Protein 3G27 (pdb70)

Organism: Escherichia coli (strain K12) (NCBI:txid83333)

B-factor: mean 36.08, std 10.78, range [21.59, 74.59]

Radius of gyration: 11.47 Å; Cα contacts (8 Å, |Δi|>4): 151; chains: 1; bounding box: 21×34×25 Å

CATH classification: 3.30.50.20

Foldseek 3Di:
DQVQQLPFFQLCDDPQAPRGSNQWGFAAQPVDDSLRTATHGPRLSCCQVPVDPPDDNVSSNVSGNSSVVRVVVCVVVVVD

Secondary structure (DSSP, 8-state):
--TTTTSPPS---TTT----GGG-EEEE-----SSSEEEE-HHHHHHHTTSS-SS-HHHHHHHHHH--HHHHHHHHTT--

Solvent-accessible surface area: 4546 Å² total

Nearest PDB structures (foldseek):
  3g27-assembly1_A-2  TM=1.013E+00  e=1.395E-16  Escherichia coli K-12
  8fmf-assembly1_D  TM=4.614E-01  e=8.093E-01  Pseudomonas syringae
  8fmh-assembly1_D  TM=3.405E-01  e=1.888E+00  Pseudomonas syringae

InterPro domains:
  IPR010774 Putative nuclease YbcO [PF07102] (3-93)

Sequence (80 aa):
RKAARGRECQVRRIPGVCNGNPETSVLAHIRKPPDLIATIACSACHDEIDRRTHFVDAGYAKECALEGARTQVIWLKEGVI

Structure (mmCIF, N/CA/C/O backbone):
data_3G27
#
_entry.id   3G27
#
_cell.length_a   71.311
_cell.length_b   71.311
_cell.length_c   32.333
_cell.angle_alpha   90.000
_cell.angle_beta   90.000
_cell.angle_gamma   120.000
#
_symmetry.space_group_name_H-M   'P 31 2 1'
#
loop_
_entity.id
_entity.type
_entity.pdbx_description
1 polymer '82 prophage-derived uncharacterized protein ybcO'
2 non-polymer 'ZINC ION'
3 non-polymer 'CALCIUM ION'
4 non-polymer 1,2-ETHANEDIOL
5 water water
#
loop_
_atom_site.group_PDB
_atom_site.id
_atom_site.type_symbol
_atom_site.label_atom_id
_atom_site.label_alt_id
_atom_site.label_comp_id
_atom_site.label_asym_id
_atom_site.label_entity_id
_atom_site.label_seq_id
_atom_site.pdbx_PDB_ins_code
_atom_site.Cartn_x
_atom_site.Cartn_y
_atom_site.Cartn_z
_atom_site.occupancy
_atom_site.B_iso_or_equiv
_atom_site.auth_seq_id
_atom_site.auth_comp_id
_atom_site.auth_asym_id
_atom_site.auth_atom_id
_atom_site.pdbx_PDB_model_num
ATOM 1 N N . ARG A 1 5 ? -2.733 16.637 3.663 1.00 57.37 5 ARG A N 1
ATOM 2 C CA . ARG A 1 5 ? -1.548 17.485 4.015 1.00 56.78 5 ARG A CA 1
ATOM 3 C C . ARG A 1 5 ? -2.023 18.953 4.162 1.00 56.12 5 ARG A C 1
ATOM 4 O O . ARG A 1 5 ? -1.478 19.712 4.980 1.00 56.11 5 ARG A O 1
ATOM 6 N N . LYS A 1 6 ? -3.063 19.327 3.414 1.00 54.69 6 LYS A N 1
ATOM 7 C CA . LYS A 1 6 ? -3.698 20.627 3.598 1.00 53.93 6 LYS A CA 1
ATOM 8 C C . LYS A 1 6 ? -4.259 20.776 5.017 1.00 53.21 6 LYS A C 1
ATOM 9 O O . LYS A 1 6 ? -4.582 21.890 5.414 1.00 53.25 6 LYS A O 1
ATOM 15 N N . ALA A 1 7 ? -4.359 19.674 5.778 1.00 52.41 7 ALA A N 1
ATOM 16 C CA . ALA A 1 7 ? -4.459 19.734 7.262 1.00 51.65 7 ALA A CA 1
ATOM 17 C C . ALA A 1 7 ? -3.084 20.015 7.965 1.00 50.92 7 ALA A C 1
ATOM 18 O O . ALA A 1 7 ? -2.574 19.194 8.745 1.00 51.09 7 ALA A O 1
ATOM 20 N N . ALA A 1 8 ? -2.494 21.162 7.597 1.00 49.02 8 ALA A N 1
ATOM 21 C CA . ALA A 1 8 ? -1.439 21.875 8.322 1.00 47.69 8 ALA A CA 1
ATOM 22 C C . ALA A 1 8 ? -2.066 23.082 9.025 1.00 46.31 8 ALA A C 1
ATOM 23 O O . ALA A 1 8 ? -1.374 23.864 9.668 1.00 45.92 8 ALA A O 1
ATOM 25 N N . ARG A 1 9 ? -3.383 23.236 8.877 1.00 44.97 9 ARG A N 1
ATOM 26 C CA . ARG A 1 9 ? -4.114 24.332 9.481 1.00 44.25 9 ARG A CA 1
ATOM 27 C C . ARG A 1 9 ? -3.943 24.251 10.998 1.00 43.43 9 ARG A C 1
ATOM 28 O O . ARG A 1 9 ? -4.002 23.163 11.568 1.00 43.17 9 ARG A O 1
ATOM 30 N N . GLY A 1 10 ? -3.665 25.390 11.642 1.00 42.64 10 GLY A N 1
ATOM 31 C CA . GLY A 1 10 ? -3.519 25.421 13.105 1.00 42.12 10 GLY A CA 1
ATOM 32 C C . GLY A 1 10 ? -2.199 24.902 13.653 1.00 41.25 10 GLY A C 1
ATOM 33 O O . GLY A 1 10 ? -2.019 24.778 14.877 1.00 41.13 10 GLY A O 1
ATOM 34 N N . ARG A 1 11 ? -1.277 24.589 12.757 1.00 40.20 11 ARG A N 1
ATOM 35 C CA . ARG A 1 11 ? 0.070 24.266 13.154 1.00 39.85 11 ARG A CA 1
ATOM 36 C C . ARG A 1 11 ? 0.921 25.523 13.126 1.00 38.82 11 ARG A C 1
ATOM 37 O O . ARG A 1 11 ? 0.591 26.522 12.492 1.00 38.53 11 ARG A O 1
ATOM 45 N N . GLU A 1 12 ? 2.064 25.421 13.773 1.00 38.04 12 GLU A N 1
ATOM 46 C CA . GLU A 1 12 ? 3.060 26.475 13.791 1.00 38.29 12 GLU A CA 1
ATOM 47 C C . GLU A 1 12 ? 3.684 26.780 12.424 1.00 36.36 12 GLU A C 1
ATOM 48 O O . GLU A 1 12 ? 4.025 25.873 11.665 1.00 35.38 12 GLU A O 1
ATOM 54 N N . CYS A 1 13 ? 3.868 28.072 12.137 1.00 34.45 13 CYS A N 1
ATOM 55 C CA . CYS A 1 13 ? 4.522 28.512 10.907 1.00 32.66 13 CYS A CA 1
ATOM 56 C C . CYS A 1 13 ? 5.931 27.961 10.877 1.00 32.16 13 CYS A C 1
ATOM 57 O O . CYS A 1 13 ? 6.656 28.078 11.851 1.00 30.96 13 CYS A O 1
ATOM 60 N N . GLN A 1 14 ? 6.305 27.351 9.754 1.00 31.93 14 GLN A N 1
ATOM 61 C CA . GLN A 1 14 ? 7.662 26.852 9.549 1.00 31.42 14 GLN A CA 1
ATOM 62 C C . GLN A 1 14 ? 8.525 27.794 8.720 1.00 30.93 14 GLN A C 1
ATOM 63 O O . GLN A 1 14 ? 9.702 27.527 8.551 1.00 29.57 14 GLN A O 1
ATOM 69 N N . VAL A 1 15 ? 7.949 28.894 8.222 1.00 31.31 15 VAL A N 1
ATOM 70 C CA . VAL A 1 15 ? 8.686 29.847 7.359 1.00 31.58 15 VAL A CA 1
ATOM 71 C C . VAL A 1 15 ? 9.382 30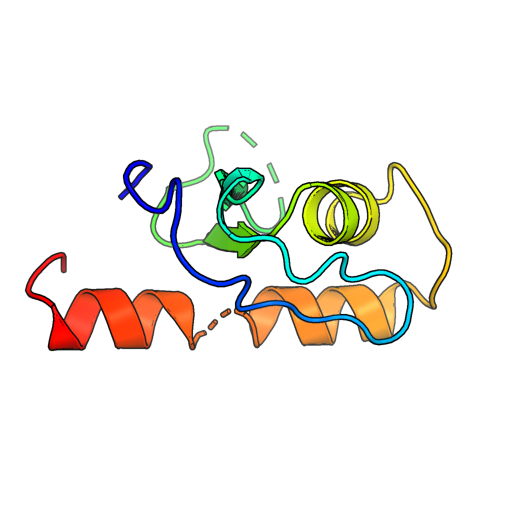.864 8.264 1.00 32.35 15 VAL A C 1
ATOM 72 O O . VAL A 1 15 ? 10.583 31.092 8.160 1.00 33.07 15 VAL A O 1
ATOM 76 N N A ARG A 1 16 ? 8.602 31.486 9.141 0.50 32.30 16 ARG A N 1
ATOM 77 N N B ARG A 1 16 ? 8.597 31.489 9.134 0.50 32.26 16 ARG A N 1
ATOM 78 C CA A ARG A 1 16 ? 9.126 32.364 10.188 0.50 32.95 16 ARG A CA 1
ATOM 79 C CA B ARG A 1 16 ? 9.107 32.380 10.175 0.50 32.88 16 ARG A CA 1
ATOM 80 C C A ARG A 1 16 ? 10.08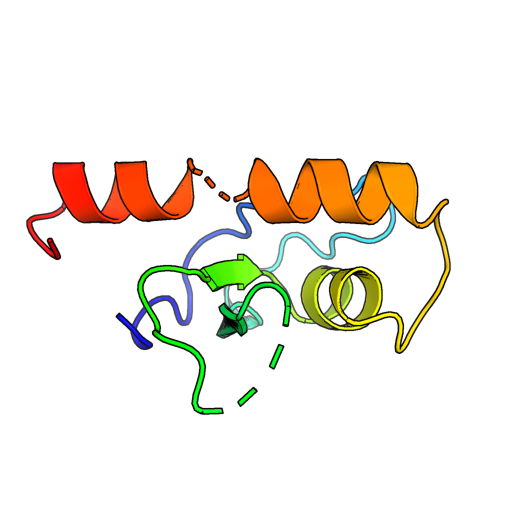6 33.457 9.708 0.50 32.78 16 ARG A C 1
ATOM 81 C C B ARG A 1 16 ? 10.086 33.455 9.703 0.50 32.75 16 ARG A C 1
ATOM 82 O O A ARG A 1 16 ? 11.183 33.599 10.256 0.50 32.80 16 ARG A O 1
ATOM 83 O O B ARG A 1 16 ? 11.185 33.586 10.251 0.50 32.76 16 ARG A O 1
ATOM 98 N N . ILE A 1 17 ? 9.672 34.244 8.713 1.00 32.48 17 ILE A N 1
ATOM 99 C CA . ILE A 1 17 ? 10.460 35.391 8.287 1.00 31.95 17 ILE A CA 1
ATOM 100 C C . ILE A 1 17 ? 10.415 36.403 9.433 1.00 31.07 17 ILE A C 1
ATOM 101 O O . ILE A 1 17 ? 9.326 36.815 9.882 1.00 31.87 17 ILE A O 1
ATOM 106 N N . PRO A 1 18 ? 11.583 36.806 9.933 1.00 30.42 18 PRO A N 1
ATOM 107 C CA . PRO A 1 18 ? 11.536 37.754 11.031 1.00 30.14 18 PRO A CA 1
ATOM 108 C C . PRO A 1 18 ? 10.742 39.009 10.708 1.00 29.70 18 PRO A C 1
ATOM 109 O O . PRO A 1 18 ? 10.820 39.516 9.607 1.00 29.27 18 PRO A O 1
ATOM 113 N N . GLY A 1 19 ? 9.973 39.490 11.681 1.00 29.06 19 GLY A N 1
ATOM 114 C CA . GLY A 1 19 ? 9.192 40.705 11.520 1.00 28.83 19 GLY A CA 1
ATOM 115 C C . GLY A 1 19 ? 7.890 40.383 10.836 1.00 28.75 19 GLY A C 1
ATOM 116 O O . GLY A 1 19 ? 6.804 40.572 11.405 1.00 28.83 19 GLY A O 1
ATOM 117 N N . VAL A 1 20 ? 8.016 39.858 9.626 1.00 28.56 20 VAL A N 1
ATOM 118 C CA . VAL A 1 20 ? 6.877 39.472 8.808 1.00 28.78 20 VAL A CA 1
ATOM 119 C C . VAL A 1 20 ? 5.959 38.425 9.483 1.00 28.84 20 VAL A C 1
ATOM 120 O O . VAL A 1 20 ? 4.725 38.553 9.477 1.00 30.41 20 VAL A O 1
ATOM 124 N N . CYS A 1 21 ? 6.559 37.402 10.065 1.00 28.61 21 CYS A N 1
ATOM 125 C CA . CYS A 1 21 ? 5.802 36.353 10.719 1.00 28.75 21 CYS A CA 1
ATOM 126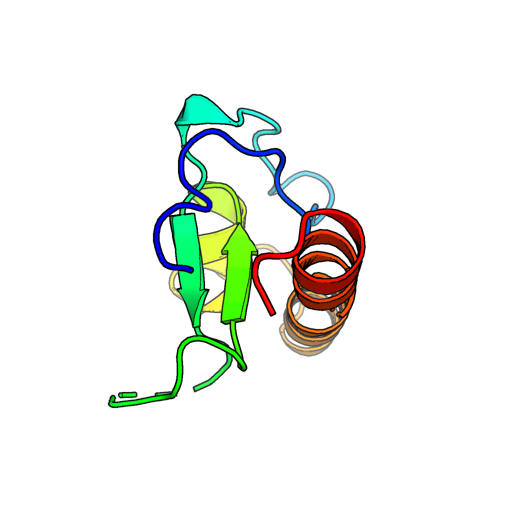 C C . CYS A 1 21 ? 4.874 36.950 11.741 1.00 28.41 21 CYS A C 1
ATOM 127 O O . CYS A 1 21 ? 5.267 37.846 12.500 1.00 29.37 21 CYS A O 1
ATOM 130 N N . ASN A 1 22 ? 3.649 36.448 11.788 1.00 28.47 22 ASN A N 1
ATOM 131 C CA . ASN A 1 22 ? 2.765 36.797 12.875 1.00 28.62 22 ASN A CA 1
ATOM 132 C C . ASN A 1 22 ? 2.827 35.803 14.058 1.00 29.35 22 ASN A C 1
ATOM 133 O O . ASN A 1 22 ? 2.337 36.082 15.124 1.00 29.28 22 ASN A O 1
ATOM 138 N N . GLY A 1 23 ? 3.423 34.637 13.854 1.00 29.84 23 GLY A N 1
ATOM 139 C CA . GLY A 1 23 ? 3.553 33.639 14.905 1.00 30.36 23 GLY A CA 1
ATOM 140 C C . GLY A 1 23 ? 2.258 33.041 15.434 1.00 30.38 23 GLY A C 1
ATOM 141 O O . GLY A 1 23 ? 2.248 32.449 16.527 1.00 30.79 23 GLY A O 1
ATOM 142 N N . ASN A 1 24 ? 1.173 33.189 14.685 1.00 30.22 24 ASN A N 1
ATOM 143 C CA . ASN A 1 24 ? -0.138 32.797 15.154 1.00 30.29 24 ASN A CA 1
ATOM 144 C C . ASN A 1 24 ? -0.603 31.573 14.367 1.00 30.76 24 ASN A C 1
ATOM 145 O O . ASN A 1 24 ? -1.059 31.681 13.231 1.00 30.57 24 ASN A O 1
ATOM 150 N N . PRO A 1 25 ? -0.487 30.394 14.982 1.00 31.71 25 PRO A N 1
ATOM 151 C CA . PRO A 1 25 ? -0.802 29.159 14.283 1.00 32.25 25 PRO A CA 1
ATOM 152 C C . PRO A 1 25 ? -2.248 29.061 13.802 1.00 32.23 25 PRO A C 1
ATOM 153 O O . PRO A 1 25 ? -2.512 28.337 12.874 1.00 33.80 25 PRO A O 1
ATOM 157 N N . GLU A 1 26 ? -3.172 29.785 14.399 1.00 32.28 26 GLU A N 1
ATOM 158 C CA . GLU A 1 26 ? -4.529 29.812 13.882 1.00 32.78 26 GLU A CA 1
ATOM 159 C C . GLU A 1 26 ? -4.570 30.291 12.429 1.00 32.17 26 GLU A C 1
ATOM 160 O O . GLU A 1 26 ? -5.504 29.974 11.708 1.00 32.11 26 GLU A O 1
ATOM 166 N N . THR A 1 27 ? -3.590 31.080 11.995 1.00 31.70 27 THR A N 1
ATOM 167 C CA . THR A 1 27 ? -3.634 31.618 10.632 1.00 31.01 27 THR A CA 1
ATOM 168 C C . THR A 1 27 ? -2.909 30.699 9.635 1.00 31.74 27 THR A C 1
ATOM 169 O O . THR A 1 27 ? -2.850 31.015 8.450 1.00 31.65 27 THR A O 1
ATOM 173 N N . SER A 1 28 ? -2.375 29.562 10.104 1.00 31.67 28 SER A N 1
ATOM 174 C CA . SER A 1 28 ? -1.467 28.768 9.279 1.00 32.04 28 SER A CA 1
ATOM 175 C C . SER A 1 28 ? -2.213 28.057 8.208 1.00 31.76 28 SER A C 1
ATOM 176 O O . SER A 1 28 ? -3.304 27.556 8.461 1.00 31.59 28 SER A O 1
ATOM 179 N N . VAL A 1 29 ? -1.617 27.995 7.019 1.00 31.30 29 VAL A N 1
ATOM 180 C CA . VAL A 1 29 ? -2.151 27.163 5.940 1.00 30.96 29 VAL A CA 1
ATOM 181 C C . VAL A 1 29 ? -1.016 26.399 5.251 1.00 31.06 29 VAL A C 1
ATOM 182 O O . VAL A 1 29 ? 0.155 26.682 5.475 1.00 31.79 29 VAL A O 1
ATOM 186 N N . LEU A 1 30 ? -1.374 25.452 4.393 1.00 30.65 30 LEU A N 1
ATOM 187 C CA . LEU A 1 30 ? -0.402 24.803 3.519 1.00 31.18 30 LEU A CA 1
ATOM 188 C C . LEU A 1 30 ? -0.133 25.720 2.311 1.00 32.05 30 LEU A C 1
ATOM 189 O O . LEU A 1 30 ? -0.973 25.856 1.447 1.00 32.43 30 LEU A O 1
ATOM 194 N N . ALA A 1 31 ? 1.035 26.362 2.287 1.00 32.82 31 ALA A N 1
ATOM 195 C CA . ALA A 1 31 ? 1.390 27.322 1.273 1.00 33.35 31 ALA A CA 1
ATOM 196 C C . ALA A 1 31 ? 2.304 26.625 0.256 1.00 34.91 31 ALA A C 1
ATOM 197 O O . ALA A 1 31 ? 3.421 26.244 0.582 1.00 34.90 31 ALA A O 1
ATOM 199 N N . HIS A 1 32 ? 1.824 26.475 -0.976 1.00 36.14 32 HIS A N 1
ATOM 200 C CA 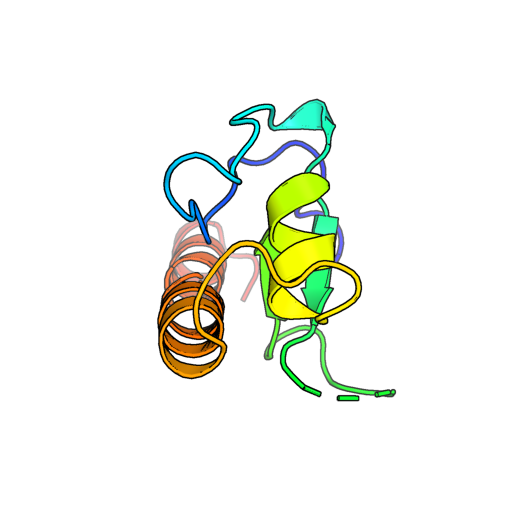. HIS A 1 32 ? 2.591 25.845 -2.029 1.00 37.23 32 HIS A CA 1
ATOM 201 C C . HIS A 1 32 ? 3.802 26.658 -2.444 1.00 37.90 32 HIS A C 1
ATOM 202 O O . HIS A 1 32 ? 3.735 27.878 -2.557 1.00 37.43 32 HIS A O 1
ATOM 209 N N . ILE A 1 33 ? 4.908 25.964 -2.678 1.00 39.12 33 ILE A N 1
ATOM 210 C CA . ILE A 1 33 ? 6.123 26.591 -3.139 1.00 40.29 33 ILE A CA 1
ATOM 211 C C . ILE A 1 33 ? 6.039 26.646 -4.662 1.00 42.04 33 ILE A C 1
ATOM 212 O O . ILE A 1 33 ? 5.699 25.657 -5.302 1.00 41.25 33 ILE A O 1
ATOM 217 N N . ARG A 1 34 ? 6.387 27.794 -5.227 1.00 44.59 34 ARG A N 1
ATOM 218 C CA . ARG A 1 34 ? 6.200 28.072 -6.666 1.00 46.76 34 ARG A CA 1
ATOM 219 C C . ARG A 1 34 ? 7.479 27.849 -7.509 1.00 47.18 34 ARG A C 1
ATOM 220 O O . ARG A 1 34 ? 8.554 28.400 -7.231 1.00 48.29 34 ARG A O 1
ATOM 228 N N . LYS A 1 44 ? -1.497 23.807 -10.702 1.00 48.67 44 LYS A N 1
ATOM 229 C CA . LYS A 1 44 ? -1.852 22.704 -9.804 1.00 48.42 44 LYS A CA 1
ATOM 230 C C . LYS A 1 44 ? -0.621 22.034 -9.141 1.00 48.13 44 LYS A C 1
ATOM 231 O O . LYS A 1 44 ? -0.387 20.833 -9.354 1.00 48.87 44 LYS A O 1
ATOM 233 N N . PRO A 1 45 ? 0.166 22.786 -8.328 1.00 47.32 45 PRO A N 1
ATOM 234 C CA . PRO A 1 45 ? 1.376 22.165 -7.764 1.00 46.47 45 PRO A CA 1
ATOM 235 C C . PRO A 1 45 ? 1.083 21.227 -6.582 1.00 45.23 45 PRO A C 1
ATOM 236 O O . PRO A 1 45 ? 0.076 21.410 -5.864 1.00 45.13 45 PRO A O 1
ATOM 240 N N . PRO A 1 46 ? 1.964 20.233 -6.377 1.00 43.40 46 PRO A N 1
ATOM 241 C CA . PRO A 1 46 ? 1.695 19.173 -5.413 1.00 42.43 46 PRO A CA 1
ATOM 242 C C . PRO A 1 46 ? 1.839 19.682 -3.987 1.00 41.07 46 PRO A C 1
ATOM 243 O O . PRO A 1 46 ? 2.614 20.598 -3.754 1.00 40.87 46 PRO A O 1
ATOM 247 N N . ASP A 1 47 ? 1.065 19.105 -3.066 1.00 40.04 47 ASP A N 1
ATOM 248 C CA . ASP A 1 47 ? 1.017 19.527 -1.649 1.00 39.20 47 ASP A CA 1
ATOM 249 C C . ASP A 1 47 ? 2.288 19.171 -0.876 1.00 38.18 47 ASP A C 1
ATOM 250 O O . ASP A 1 47 ? 2.564 19.769 0.171 1.00 38.86 47 ASP A O 1
ATOM 255 N N . LEU A 1 48 ? 3.031 18.178 -1.374 1.00 36.49 48 LEU A N 1
ATOM 256 C CA . LEU A 1 48 ? 4.357 17.856 -0.867 1.00 34.97 48 LEU A CA 1
ATOM 257 C C . LEU A 1 48 ? 5.258 19.083 -0.980 1.00 33.65 48 LEU A C 1
ATOM 258 O O . LEU A 1 48 ? 5.958 19.430 -0.042 1.00 33.53 48 LEU A O 1
ATOM 263 N N . ILE A 1 49 ? 5.200 19.751 -2.125 1.00 32.39 49 ILE A N 1
ATOM 264 C CA . ILE A 1 49 ? 6.050 20.900 -2.410 1.00 31.59 49 ILE A CA 1
ATOM 265 C C . ILE A 1 49 ? 5.368 22.162 -1.858 1.00 31.05 49 ILE A C 1
ATOM 266 O O . ILE A 1 49 ? 4.964 23.071 -2.586 1.00 30.19 49 ILE A O 1
ATOM 271 N N . ALA A 1 50 ? 5.255 22.183 -0.536 1.00 30.84 50 ALA A N 1
ATOM 272 C CA . ALA A 1 50 ? 4.521 23.217 0.190 1.00 30.96 50 ALA A CA 1
ATOM 273 C C . ALA A 1 50 ? 5.067 23.307 1.623 1.00 30.61 50 ALA A C 1
ATOM 274 O O . ALA A 1 50 ? 5.725 22.374 2.107 1.00 30.50 50 ALA A O 1
ATOM 276 N N . THR A 1 51 ? 4.814 24.448 2.259 1.00 30.24 51 THR A N 1
ATOM 277 C CA . THR A 1 51 ? 5.167 24.687 3.658 1.00 29.82 51 THR A CA 1
ATOM 278 C C . THR A 1 51 ? 3.959 25.176 4.448 1.00 29.47 51 THR A C 1
ATOM 279 O O . THR A 1 51 ? 3.067 25.799 3.897 1.00 29.49 51 THR A O 1
ATOM 283 N N . ILE A 1 52 ? 3.946 24.866 5.750 1.00 29.38 52 ILE A N 1
ATOM 284 C CA . ILE A 1 52 ? 3.018 25.458 6.712 1.00 28.48 52 ILE A CA 1
ATOM 285 C C . ILE A 1 52 ? 3.495 26.898 6.829 1.00 27.90 52 ILE A C 1
ATOM 286 O O . ILE A 1 52 ? 4.685 27.148 7.052 1.00 26.57 52 ILE A O 1
ATOM 291 N N . ALA A 1 53 ? 2.585 27.839 6.667 1.00 27.73 53 ALA A N 1
ATOM 292 C CA . ALA A 1 53 ? 2.939 29.237 6.716 1.00 27.96 53 ALA A CA 1
ATOM 293 C C . ALA A 1 53 ? 1.772 29.969 7.339 1.00 28.02 53 ALA A C 1
ATOM 294 O O . ALA A 1 53 ? 0.631 29.668 7.022 1.00 27.94 53 ALA A O 1
ATOM 296 N N . CYS A 1 54 ? 2.069 30.904 8.241 1.00 28.61 54 CYS A N 1
ATOM 297 C CA . CYS A 1 54 ? 1.086 31.854 8.768 1.00 28.85 54 CYS A CA 1
ATOM 298 C C . CYS A 1 54 ? 0.686 32.802 7.667 1.00 28.81 54 CYS A C 1
ATOM 299 O O . CYS A 1 54 ? 1.358 32.875 6.652 1.00 30.11 54 CYS A O 1
ATOM 302 N N . SER A 1 55 ? -0.408 33.533 7.875 1.00 28.56 55 SER A N 1
ATOM 303 C CA . SER A 1 55 ? -1.001 34.338 6.831 1.00 27.97 55 SER A CA 1
ATOM 304 C C . SER A 1 55 ? -0.028 35.363 6.250 1.00 28.05 55 SER A C 1
ATOM 305 O O . SER A 1 55 ? 0.000 35.599 5.042 1.00 27.94 55 SER A O 1
ATOM 308 N N . ALA A 1 56 ? 0.786 35.935 7.126 1.00 27.84 56 ALA A N 1
ATOM 309 C CA . ALA A 1 56 ? 1.768 36.956 6.766 1.00 28.35 56 ALA A CA 1
ATOM 310 C C . ALA A 1 56 ? 2.908 36.395 5.949 1.00 28.27 56 ALA A C 1
ATOM 311 O O . ALA A 1 56 ? 3.310 36.941 4.933 1.00 27.70 56 ALA A O 1
ATOM 313 N N . CYS A 1 57 ? 3.461 35.298 6.422 1.00 29.42 57 CYS A N 1
ATOM 314 C CA . CYS A 1 57 ? 4.564 34.658 5.698 1.00 29.68 57 CYS A CA 1
ATOM 315 C C . CYS A 1 57 ? 4.090 34.128 4.356 1.00 29.34 57 CYS A C 1
ATOM 316 O O . CYS A 1 57 ? 4.787 34.207 3.371 1.00 29.54 57 CYS A O 1
ATOM 319 N N . HIS A 1 58 ? 2.862 33.620 4.305 1.00 29.33 58 HIS A N 1
ATOM 320 C CA . HIS A 1 58 ? 2.301 33.156 3.062 1.00 28.28 58 HIS A CA 1
ATOM 321 C C . HIS A 1 58 ? 2.251 34.293 2.036 1.00 27.83 58 HIS A C 1
ATOM 322 O O . HIS A 1 58 ? 2.702 34.137 0.918 1.00 28.00 58 HIS A O 1
ATOM 329 N N . ASP A 1 59 ? 1.705 35.446 2.411 1.00 26.98 59 ASP A N 1
ATOM 330 C CA . ASP A 1 59 ? 1.621 36.582 1.486 1.00 26.39 59 ASP A CA 1
ATOM 331 C C . ASP A 1 59 ? 3.001 37.038 1.016 1.00 25.90 59 ASP A C 1
ATOM 332 O O . ASP A 1 59 ? 3.183 37.364 -0.135 1.00 26.30 59 ASP A O 1
ATOM 337 N N . GLU A 1 60 ? 3.978 36.984 1.897 1.00 26.57 60 GLU A N 1
ATOM 338 C CA . GLU A 1 60 ? 5.371 37.373 1.573 1.00 26.24 60 GLU A CA 1
ATOM 339 C C . GLU A 1 60 ? 6.069 36.384 0.676 1.00 26.61 60 GLU A C 1
ATOM 340 O O . GLU A 1 60 ? 6.734 36.785 -0.279 1.00 27.12 60 GLU A O 1
ATOM 346 N N . ILE A 1 61 ? 5.939 35.094 0.958 1.00 27.24 61 ILE A N 1
ATOM 347 C CA . ILE A 1 61 ? 6.620 34.109 0.126 1.00 27.75 61 ILE A CA 1
ATOM 348 C C . ILE A 1 61 ? 6.007 34.080 -1.280 1.00 28.03 61 ILE A C 1
ATOM 349 O O . ILE A 1 61 ? 6.707 33.792 -2.240 1.00 27.69 61 ILE A O 1
ATOM 354 N N . ASP A 1 62 ? 4.704 34.380 -1.394 1.00 27.59 62 ASP A N 1
ATOM 355 C CA . ASP A 1 62 ? 4.026 34.497 -2.690 1.00 27.37 62 ASP A CA 1
ATOM 356 C C . ASP A 1 62 ? 4.285 35.835 -3.407 1.00 26.58 62 ASP A C 1
ATOM 357 O O . ASP A 1 62 ? 3.905 36.009 -4.553 1.00 25.95 62 ASP A O 1
ATOM 362 N N . ARG A 1 63 ? 4.945 36.761 -2.728 1.00 26.89 63 ARG A N 1
ATOM 363 C CA . ARG A 1 63 ? 5.282 38.122 -3.221 1.00 26.02 63 ARG A CA 1
ATOM 364 C C . ARG A 1 63 ? 4.077 39.030 -3.365 1.00 25.17 63 ARG A C 1
ATOM 365 O O . ARG A 1 63 ? 4.140 40.034 -4.056 1.00 24.84 63 ARG A O 1
ATOM 373 N N . ARG A 1 64 ? 2.989 38.700 -2.679 1.00 25.47 64 ARG A N 1
ATOM 374 C CA . ARG A 1 64 ? 1.874 39.644 -2.528 1.00 24.62 64 ARG A CA 1
ATOM 375 C C . ARG A 1 64 ? 2.311 40.822 -1.655 1.00 25.21 64 ARG A C 1
ATOM 376 O O . ARG A 1 64 ? 1.826 41.961 -1.820 1.00 26.52 64 ARG A O 1
ATOM 384 N N . THR A 1 65 ? 3.259 40.556 -0.758 1.00 25.71 65 THR A N 1
ATOM 385 C CA . THR A 1 65 ? 4.004 41.602 -0.054 1.00 24.96 65 THR A CA 1
ATOM 386 C C . THR A 1 65 ? 5.452 41.379 -0.365 1.00 25.29 65 THR A C 1
ATOM 387 O O . THR A 1 65 ? 5.854 40.274 -0.728 1.00 25.34 65 THR A O 1
ATOM 391 N N . HIS A 1 66 ? 6.238 42.432 -0.233 1.00 25.35 66 HIS A N 1
ATOM 392 C CA . HIS A 1 66 ? 7.664 42.345 -0.464 1.00 25.83 66 HIS A CA 1
ATOM 393 C C . HIS A 1 66 ? 8.432 43.100 0.634 1.00 26.03 66 HIS A C 1
ATOM 394 O O . HIS A 1 66 ? 9.308 43.921 0.361 1.00 26.17 66 HIS A O 1
ATOM 401 N N . PHE A 1 67 ? 8.104 42.790 1.884 1.00 26.65 67 PHE A N 1
ATOM 402 C CA . PHE A 1 67 ? 8.786 43.386 3.019 1.00 26.61 67 PHE A CA 1
ATOM 403 C C . PHE A 1 67 ? 10.249 43.020 3.048 1.00 27.41 67 PHE A C 1
ATOM 404 O O . PHE A 1 67 ? 11.062 43.819 3.447 1.00 27.58 67 PHE A O 1
ATOM 412 N N . VAL A 1 68 ? 10.592 41.805 2.645 1.00 28.33 68 VAL A N 1
ATOM 413 C CA . VAL A 1 68 ? 11.978 41.414 2.587 1.00 28.66 68 VAL A CA 1
ATOM 414 C C . VAL A 1 68 ? 12.402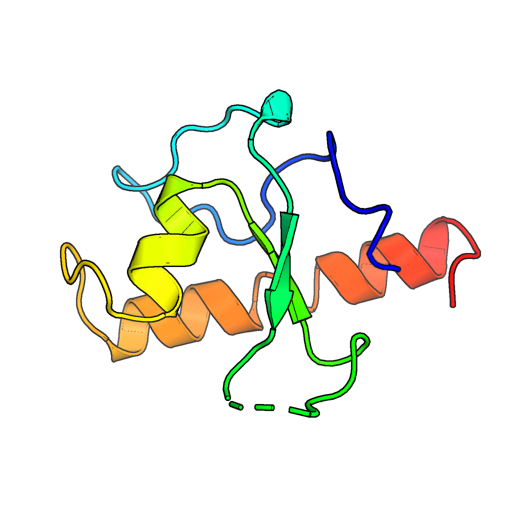 41.067 1.163 1.00 30.41 68 VAL A C 1
ATOM 415 O O . VAL A 1 68 ? 11.579 40.882 0.259 1.00 30.84 68 VAL A O 1
ATOM 419 N N . ASP A 1 69 ? 13.714 41.014 0.999 1.00 30.62 69 ASP A N 1
ATOM 420 C CA . ASP A 1 69 ? 14.381 40.556 -0.208 1.00 31.45 69 ASP A CA 1
ATOM 421 C C . ASP A 1 69 ? 13.827 39.192 -0.717 1.00 30.38 69 ASP A C 1
ATOM 422 O O . ASP A 1 69 ? 13.586 38.298 0.063 1.00 30.42 69 ASP A O 1
ATOM 427 N N . ALA A 1 70 ? 13.607 39.061 -2.029 1.00 29.99 70 ALA A N 1
ATOM 428 C CA . ALA A 1 70 ? 12.979 37.872 -2.609 1.00 29.39 70 ALA A CA 1
ATOM 429 C C . ALA A 1 70 ? 13.812 36.609 -2.469 1.00 29.29 70 ALA A C 1
ATOM 430 O O . ALA A 1 70 ? 13.278 35.515 -2.381 1.00 29.03 70 ALA A O 1
ATOM 432 N N . GLY A 1 71 ? 15.129 36.755 -2.503 1.00 29.01 71 GLY A N 1
ATOM 433 C CA . GLY A 1 71 ? 16.022 35.621 -2.249 1.00 29.03 71 GLY A CA 1
ATOM 434 C C . GLY A 1 71 ? 15.908 35.106 -0.824 1.00 28.65 71 GLY A C 1
ATOM 435 O O . GLY A 1 71 ? 15.819 33.912 -0.585 1.00 28.68 71 GLY A O 1
ATOM 436 N N . TYR A 1 72 ? 15.861 36.022 0.120 1.00 29.08 72 TYR A N 1
ATOM 437 C CA . TYR A 1 72 ? 15.672 35.654 1.525 1.00 29.80 72 TYR A CA 1
ATOM 438 C C . TYR A 1 72 ? 14.294 35.028 1.793 1.00 28.85 72 TYR A C 1
ATOM 439 O O . TYR A 1 72 ? 14.176 33.994 2.441 1.00 30.06 72 TYR A O 1
ATOM 448 N N . ALA A 1 73 ? 13.248 35.638 1.282 1.00 28.80 73 ALA A N 1
ATOM 449 C CA . ALA A 1 73 ? 11.921 35.041 1.355 1.00 28.11 73 ALA A CA 1
ATOM 450 C C . ALA A 1 73 ? 11.931 33.617 0.819 1.00 28.48 73 ALA A C 1
ATOM 451 O O . ALA A 1 73 ? 11.351 32.726 1.422 1.00 28.64 73 ALA A O 1
ATOM 453 N N . LYS A 1 74 ? 12.597 33.408 -0.319 1.00 29.63 74 LYS A N 1
ATOM 454 C CA . LYS A 1 74 ? 12.642 32.093 -0.969 1.00 29.79 74 LYS A CA 1
ATOM 455 C C . LYS A 1 74 ? 13.369 31.116 -0.105 1.00 29.95 74 LYS A C 1
ATOM 456 O O . LYS A 1 74 ? 12.924 30.008 0.105 1.00 30.15 74 LYS A O 1
ATOM 458 N N . GLU A 1 75 ? 14.527 31.522 0.362 1.00 30.82 75 GLU A N 1
ATOM 459 C CA . GLU A 1 75 ? 15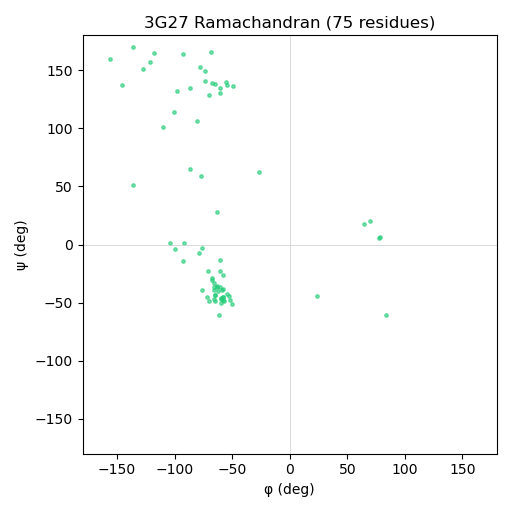.257 30.727 1.309 1.00 31.15 75 GLU 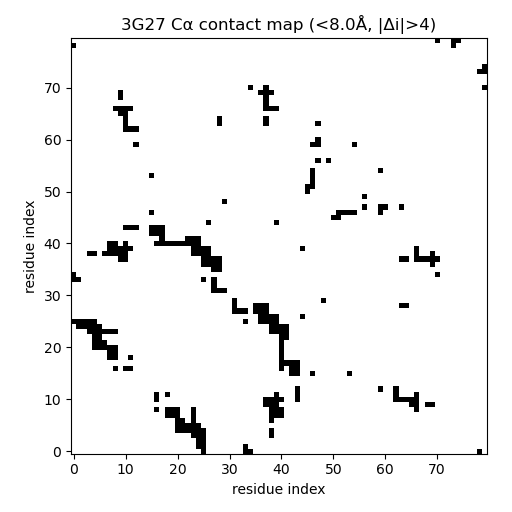A CA 1
ATOM 460 C C . GLU A 1 75 ? 14.395 30.278 2.503 1.00 30.58 75 GLU A C 1
ATOM 461 O O . GLU A 1 75 ? 14.325 29.091 2.807 1.00 29.43 75 GLU A O 1
ATOM 467 N N . CYS A 1 76 ? 13.703 31.218 3.144 1.00 30.40 76 CYS A N 1
ATOM 468 C CA . CYS A 1 76 ? 12.815 30.883 4.268 1.00 29.70 76 CYS A CA 1
ATOM 469 C C . CYS A 1 76 ? 11.667 29.961 3.886 1.00 29.16 76 CYS A C 1
ATOM 470 O O . CYS A 1 76 ? 11.326 29.053 4.623 1.00 28.17 76 CYS A O 1
ATOM 473 N N . ALA A 1 77 ? 11.084 30.187 2.715 1.00 29.29 77 ALA A N 1
ATOM 474 C CA . ALA A 1 77 ? 9.974 29.363 2.209 1.00 29.31 77 ALA A CA 1
ATOM 475 C C . ALA A 1 77 ? 10.390 27.875 2.101 1.00 29.68 77 ALA A C 1
ATOM 476 O O . ALA A 1 77 ? 9.671 26.943 2.532 1.00 30.21 77 ALA A O 1
ATOM 478 N N . LEU A 1 78 ? 11.560 27.674 1.503 1.00 29.29 78 LEU A N 1
ATOM 479 C CA . LEU A 1 78 ? 12.042 26.348 1.158 1.00 29.19 78 LEU A CA 1
ATOM 480 C C . LEU A 1 78 ? 12.545 25.631 2.403 1.00 29.14 78 LEU A C 1
ATOM 481 O O . LEU A 1 78 ? 12.289 24.430 2.593 1.00 29.11 78 LEU A O 1
ATOM 486 N N . GLU A 1 79 ? 13.219 26.382 3.274 1.00 30.07 79 GLU A N 1
ATOM 487 C CA . GLU A 1 79 ? 13.545 25.915 4.638 1.00 30.81 79 GLU A CA 1
ATOM 488 C C . GLU A 1 79 ? 12.276 25.467 5.378 1.00 29.61 79 GLU A C 1
ATOM 489 O O . GLU A 1 79 ? 12.278 24.434 6.039 1.00 28.90 79 GLU A O 1
ATOM 495 N N . GLY A 1 80 ? 11.205 26.238 5.234 1.00 28.24 80 GLY A N 1
ATOM 496 C CA . GLY A 1 80 ? 9.910 25.909 5.787 1.00 28.67 80 GLY A CA 1
ATOM 497 C C . GLY A 1 80 ? 9.332 24.652 5.200 1.00 29.15 80 GLY A C 1
ATOM 498 O O . GLY A 1 80 ? 8.760 23.838 5.920 1.00 29.87 80 GLY A O 1
ATOM 507 N N . ALA A 1 82 ? 11.074 22.098 3.964 1.00 28.88 82 ALA A N 1
ATOM 508 C CA . ALA A 1 82 ? 11.866 20.982 4.493 1.00 28.89 82 ALA A CA 1
ATOM 509 C C . ALA A 1 82 ? 11.454 20.634 5.930 1.00 28.91 82 ALA A C 1
ATOM 510 O O . ALA A 1 82 ? 11.290 19.478 6.284 1.00 29.08 82 ALA A O 1
ATOM 512 N N . ARG A 1 83 ? 11.267 21.649 6.755 1.00 29.82 83 ARG A N 1
ATOM 513 C CA . ARG A 1 83 ? 10.731 21.462 8.114 1.00 29.89 83 ARG A CA 1
ATOM 514 C C . ARG A 1 83 ? 9.335 20.822 8.145 1.00 29.29 83 ARG A C 1
ATOM 515 O O . ARG A 1 83 ? 9.097 19.894 8.913 1.00 29.55 83 ARG A O 1
ATOM 523 N N . THR A 1 84 ? 8.438 21.311 7.298 1.00 28.63 84 THR A N 1
ATOM 524 C CA . THR A 1 84 ? 7.105 20.728 7.102 1.00 28.08 84 THR A CA 1
ATOM 525 C C . THR A 1 84 ? 7.110 19.267 6.693 1.00 28.84 84 THR A C 1
ATOM 526 O O . THR A 1 84 ? 6.383 18.463 7.260 1.00 28.84 84 THR A O 1
ATOM 530 N N . GLN A 1 85 ? 7.912 18.922 5.696 1.00 29.60 85 GLN A N 1
ATOM 531 C CA . GLN A 1 85 ? 8.049 17.530 5.267 1.00 30.11 85 GLN A CA 1
ATOM 532 C C . GLN A 1 85 ? 8.624 16.707 6.393 1.00 30.33 85 GLN A C 1
ATOM 533 O O . GLN A 1 85 ? 8.227 15.566 6.598 1.00 29.98 85 GLN A O 1
ATOM 539 N N . VAL A 1 86 ? 9.542 17.289 7.153 1.00 31.09 86 VAL A N 1
ATOM 540 C CA . VAL A 1 86 ? 10.100 16.579 8.287 1.00 31.85 86 VAL A CA 1
ATOM 541 C C . VAL A 1 86 ? 9.025 16.333 9.357 1.00 32.85 86 VAL A C 1
ATOM 542 O O . VAL A 1 86 ? 8.993 15.270 9.968 1.00 32.70 86 VAL A O 1
ATOM 546 N N . ILE A 1 87 ? 8.153 17.310 9.571 1.00 33.43 87 ILE A N 1
ATOM 547 C CA . ILE A 1 87 ? 6.986 17.119 10.441 1.00 34.47 87 ILE A CA 1
ATOM 548 C C . ILE A 1 87 ? 6.080 15.982 9.929 1.00 36.07 87 ILE A C 1
ATOM 549 O O . ILE A 1 87 ? 5.661 15.124 10.716 1.00 35.34 87 ILE A O 1
ATOM 554 N N . TRP A 1 88 ? 5.784 15.986 8.623 1.00 37.80 88 TRP A N 1
ATOM 555 C CA . TRP A 1 88 ? 4.942 14.952 7.998 1.00 39.58 88 TRP A CA 1
ATOM 556 C C . TRP A 1 88 ? 5.527 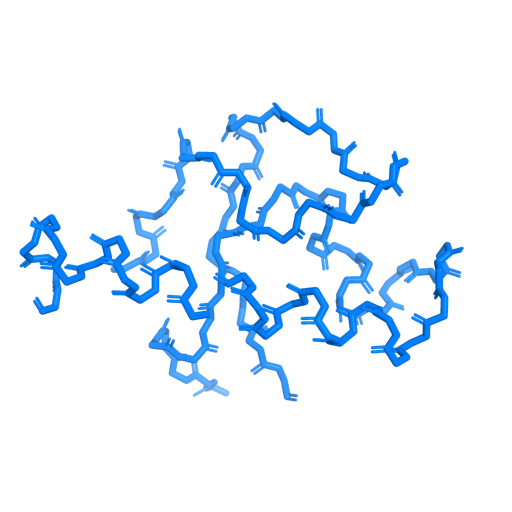13.572 8.186 1.00 41.36 88 TRP A C 1
ATOM 557 O O . TRP A 1 88 ? 4.798 12.598 8.366 1.00 41.02 88 TRP A O 1
ATOM 568 N N . LEU A 1 89 ? 6.849 13.492 8.087 1.00 43.93 89 LEU A N 1
ATOM 569 C CA . LEU A 1 89 ? 7.566 12.231 8.278 1.00 46.07 89 LEU A CA 1
ATOM 570 C C . LEU A 1 89 ? 7.321 11.717 9.694 1.00 47.86 89 LEU A C 1
ATOM 571 O O . LEU A 1 89 ? 6.747 10.647 9.860 1.00 47.83 89 LEU A O 1
ATOM 576 N N . LYS A 1 90 ? 7.729 12.502 10.692 1.00 50.36 90 LYS A N 1
ATOM 577 C CA . LYS A 1 90 ? 7.552 12.157 12.111 1.00 52.60 90 LYS A CA 1
ATOM 578 C C . LYS A 1 90 ? 6.099 11.786 12.466 1.00 54.54 90 LYS A C 1
ATOM 579 O O . LYS A 1 90 ? 5.861 10.761 13.106 1.00 54.61 90 LYS A O 1
ATOM 585 N N . GLU A 1 91 ? 5.143 12.602 12.025 1.00 57.15 91 GLU A N 1
ATOM 586 C CA . GLU A 1 91 ? 3.726 12.413 12.358 1.00 59.39 91 GLU A CA 1
ATOM 587 C C . GLU A 1 91 ? 3.015 11.274 11.591 1.00 61.73 91 GLU A C 1
ATOM 588 O O . GLU A 1 91 ? 1.841 11.011 11.844 1.00 62.21 91 GLU A O 1
ATOM 590 N N . GLY A 1 92 ? 3.706 10.600 10.666 1.00 64.61 92 GLY A N 1
ATOM 591 C CA . GLY A 1 92 ? 3.097 9.520 9.852 1.00 66.45 92 GLY A CA 1
ATOM 592 C C . GLY A 1 92 ? 2.214 9.989 8.689 1.00 68.47 92 GLY A C 1
ATOM 593 O O . GLY A 1 92 ? 1.566 9.168 8.006 1.00 69.42 92 GLY A O 1
ATOM 594 N N . VAL A 1 93 ? 2.208 11.307 8.454 1.00 70.28 93 VAL A N 1
ATOM 595 C CA . VAL A 1 93 ? 1.425 11.940 7.391 1.00 71.31 93 VAL A CA 1
ATOM 596 C C . VAL A 1 93 ? 1.953 11.470 6.026 1.00 72.18 93 VAL A C 1
ATOM 597 O O . VAL A 1 93 ? 1.179 11.148 5.116 1.00 72.56 93 VAL A O 1
ATOM 601 N N . ILE A 1 94 ? 3.277 11.435 5.890 1.00 73.16 94 ILE A N 1
ATOM 602 C CA . ILE A 1 94 ? 3.907 10.842 4.709 1.00 73.87 94 ILE A CA 1
ATOM 603 C C . ILE A 1 94 ? 4.936 9.783 5.147 1.00 74.29 94 ILE A C 1
ATOM 604 O O . ILE A 1 94 ? 5.084 9.486 6.349 1.00 74.59 94 ILE A O 1
#